Protein AF-A0A3P5ZV15-F1 (afdb_monomer_lite)

pLDDT: mean 73.11, std 15.19, range [36.81, 90.44]

Organism: Brassica campestris (NCBI:txid3711)

Secondary structure (DSSP, 8-state):
---HHHHHHHHHHHHHHHHHHHHH---GGGGGS-HHHHHHHHHHHHS----------HHHHHHHHHHHHHTHHHHHT-TTS---SSTTGGGG--TTTTTT--HHHHHHHHHHHHHHH----TTS--GGG--

Foldseek 3Di:
DCDPVNLVVLLVLLVLQLVCCLPPVDCPSVVPDDLLSLLVSLVVNLPPPPPQPQDDDVVLVVSVVCLLVPQLVVLVPDPQRPDDPDSCCLCVDHSVSQPSDDPSNSSSSSSNVCSNRPRHRPPPDDPVVPD

Sequence (131 aa):
MKRAADAGYERALYTYAMTRKLYWEDEEYFASFTREAVGIIGWLVRMDDVLWVPVVNEGFLTKKFMFMSTDQPLFYNCPCAPMLDFDWDLWQMELSKTEDMCNRCFWIKEVGLFLRDFRCATSFPPFDSWQ

Structure (mmCIF, N/CA/C/O backbone):
data_AF-A0A3P5ZV15-F1
#
_entry.id   AF-A0A3P5ZV15-F1
#
loop_
_atom_site.group_PDB
_atom_site.id
_atom_site.type_symbol
_atom_site.label_atom_id
_atom_site.label_alt_id
_atom_site.label_comp_id
_atom_site.label_asym_id
_atom_site.label_entity_id
_atom_site.label_seq_id
_atom_site.pdbx_PDB_ins_code
_atom_site.Cartn_x
_atom_site.Cartn_y
_atom_site.Cartn_z
_atom_site.occupancy
_atom_site.B_iso_or_equiv
_atom_site.auth_seq_id
_atom_site.auth_comp_id
_atom_site.auth_asym_id
_atom_site.auth_atom_id
_atom_site.pdbx_PDB_model_num
ATOM 1 N N . MET A 1 1 ? 4.425 -18.525 -20.934 1.00 36.81 1 MET A N 1
ATOM 2 C CA . MET A 1 1 ? 5.512 -17.561 -20.663 1.00 36.81 1 MET A CA 1
ATOM 3 C C . MET A 1 1 ? 4.913 -16.157 -20.661 1.00 36.81 1 MET A C 1
ATOM 5 O O . MET A 1 1 ? 4.773 -15.587 -21.735 1.00 36.81 1 MET A O 1
ATOM 9 N N . LYS A 1 2 ? 4.500 -15.626 -19.499 1.00 41.75 2 LYS A N 1
ATOM 10 C CA . LYS A 1 2 ? 4.314 -14.169 -19.348 1.00 41.75 2 LYS A CA 1
ATOM 11 C C . LYS A 1 2 ? 5.704 -13.547 -19.514 1.00 41.75 2 LYS A C 1
ATOM 13 O O . LYS A 1 2 ? 6.653 -14.041 -18.903 1.00 41.75 2 LYS A O 1
ATOM 18 N N . ARG A 1 3 ? 5.876 -12.605 -20.441 1.00 48.34 3 ARG A N 1
ATOM 19 C CA . ARG A 1 3 ? 7.202 -12.090 -20.821 1.00 48.34 3 ARG A CA 1
ATOM 20 C C . ARG A 1 3 ? 7.792 -11.286 -19.662 1.00 48.34 3 ARG A C 1
ATOM 22 O O . ARG A 1 3 ? 7.066 -10.644 -18.915 1.00 48.34 3 ARG A O 1
ATOM 29 N N . ALA A 1 4 ? 9.120 -11.235 -19.563 1.00 52.66 4 ALA A N 1
ATOM 30 C CA . ALA A 1 4 ? 9.809 -10.324 -18.641 1.00 52.66 4 ALA A CA 1
ATOM 31 C C . ALA A 1 4 ? 9.397 -8.846 -18.849 1.00 52.66 4 ALA A C 1
ATOM 33 O O . ALA A 1 4 ? 9.391 -8.071 -17.897 1.00 52.66 4 ALA A O 1
ATOM 34 N N . ALA A 1 5 ? 8.989 -8.482 -20.073 1.00 53.28 5 ALA A N 1
ATOM 35 C CA . ALA A 1 5 ? 8.396 -7.185 -20.398 1.00 53.28 5 ALA A CA 1
ATOM 36 C C . ALA A 1 5 ? 7.052 -6.939 -19.682 1.00 53.28 5 ALA A C 1
ATOM 38 O O . ALA A 1 5 ? 6.821 -5.834 -19.200 1.00 53.28 5 ALA A O 1
ATOM 39 N N . ASP A 1 6 ? 6.213 -7.971 -19.538 1.00 66.19 6 ASP A N 1
ATOM 40 C CA . ASP A 1 6 ? 4.921 -7.878 -18.846 1.00 66.19 6 ASP A CA 1
ATOM 41 C C . ASP A 1 6 ? 5.142 -7.666 -17.341 1.00 66.19 6 ASP A C 1
ATOM 43 O O . ASP A 1 6 ? 4.490 -6.829 -16.728 1.00 66.19 6 ASP A O 1
ATOM 47 N N . ALA A 1 7 ? 6.140 -8.342 -16.760 1.00 67.56 7 ALA A N 1
ATOM 48 C CA . ALA A 1 7 ? 6.503 -8.176 -15.352 1.00 67.56 7 ALA A CA 1
ATOM 49 C C . ALA A 1 7 ? 7.134 -6.804 -15.047 1.00 67.56 7 ALA A C 1
ATOM 51 O O . ALA A 1 7 ? 7.008 -6.297 -13.935 1.00 67.56 7 ALA A O 1
ATOM 52 N N . GLY A 1 8 ? 7.857 -6.205 -15.999 1.00 71.19 8 GLY A N 1
ATOM 53 C CA . GLY A 1 8 ? 8.354 -4.830 -15.871 1.00 71.19 8 GLY A CA 1
ATOM 54 C C . GLY A 1 8 ? 7.219 -3.805 -15.938 1.00 71.19 8 GLY A C 1
ATOM 55 O O . GLY A 1 8 ? 7.160 -2.894 -15.115 1.00 71.19 8 GLY A O 1
ATOM 56 N N . TYR A 1 9 ? 6.284 -4.002 -16.870 1.00 77.00 9 TYR A N 1
ATOM 57 C CA . TYR A 1 9 ? 5.098 -3.162 -17.021 1.00 77.00 9 TYR A CA 1
ATOM 58 C C . TYR A 1 9 ? 4.166 -3.232 -15.801 1.00 77.00 9 TYR A C 1
ATOM 60 O O . TYR A 1 9 ? 3.811 -2.191 -15.257 1.00 77.00 9 TYR A O 1
ATOM 68 N N . GLU A 1 10 ? 3.832 -4.434 -15.315 1.00 76.88 10 GLU A N 1
ATOM 69 C CA . GLU A 1 10 ? 2.986 -4.634 -14.125 1.00 76.88 10 GLU A CA 1
ATOM 70 C C . GLU A 1 10 ? 3.595 -3.954 -12.880 1.00 76.88 10 GLU A C 1
ATOM 72 O O . GLU A 1 10 ? 2.880 -3.298 -12.121 1.00 76.88 10 GLU A O 1
ATOM 77 N N . ARG A 1 11 ? 4.925 -4.021 -12.704 1.00 77.56 11 ARG A N 1
ATOM 78 C CA . ARG A 1 11 ? 5.640 -3.333 -11.611 1.00 77.56 11 ARG A CA 1
ATOM 79 C C . ARG A 1 11 ? 5.599 -1.809 -11.736 1.00 77.56 11 ARG A C 1
ATOM 81 O O . ARG A 1 11 ? 5.363 -1.121 -10.739 1.00 77.56 11 ARG A O 1
ATOM 88 N N . ALA A 1 12 ? 5.823 -1.275 -12.937 1.00 77.75 12 ALA A N 1
ATOM 89 C CA . ALA A 1 12 ? 5.758 0.164 -13.184 1.00 77.75 12 ALA A CA 1
ATOM 90 C C . ALA A 1 12 ? 4.337 0.704 -12.963 1.00 77.75 12 ALA A C 1
ATOM 92 O O . ALA A 1 12 ? 4.163 1.715 -12.283 1.00 77.75 12 ALA A O 1
ATOM 93 N N . LEU A 1 13 ? 3.324 -0.011 -13.461 1.00 81.25 13 LEU A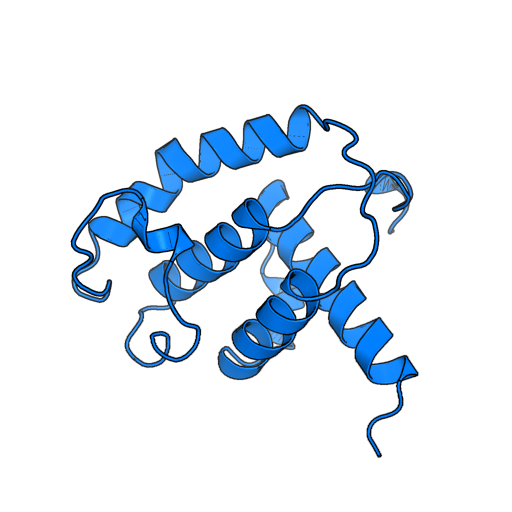 N 1
ATOM 94 C CA . LEU A 1 13 ? 1.917 0.348 -13.301 1.00 81.25 13 LEU A CA 1
ATOM 95 C C . LEU A 1 13 ? 1.479 0.293 -11.831 1.00 81.25 13 LEU A C 1
ATOM 97 O O . LEU A 1 13 ? 0.837 1.227 -11.360 1.00 81.25 13 LEU A O 1
ATOM 101 N N . TYR A 1 14 ? 1.879 -0.741 -11.083 1.00 84.69 14 TYR A N 1
ATOM 102 C CA . TYR A 1 14 ? 1.630 -0.824 -9.640 1.00 84.69 14 TYR A CA 1
ATOM 103 C C . TYR A 1 14 ? 2.285 0.335 -8.876 1.00 84.69 14 TYR A C 1
ATOM 105 O O . TYR A 1 14 ? 1.649 0.963 -8.033 1.00 84.69 14 TYR A O 1
ATOM 113 N N . THR A 1 15 ? 3.549 0.646 -9.181 1.00 82.19 15 THR A N 1
ATOM 114 C CA . THR A 1 15 ? 4.282 1.742 -8.523 1.00 82.19 15 THR A CA 1
ATOM 115 C C . THR A 1 15 ? 3.619 3.089 -8.803 1.00 82.19 15 THR A C 1
ATOM 117 O O . THR A 1 15 ? 3.454 3.910 -7.895 1.00 82.19 15 THR A O 1
ATOM 120 N N . TYR A 1 16 ? 3.185 3.299 -10.047 1.00 82.62 16 TYR A N 1
ATOM 121 C CA . TYR A 1 16 ? 2.418 4.474 -10.435 1.00 82.62 16 TYR A CA 1
ATOM 122 C C . TYR A 1 16 ? 1.085 4.549 -9.684 1.00 82.62 16 TYR A C 1
ATOM 124 O O . TYR A 1 16 ? 0.803 5.572 -9.066 1.00 82.62 16 TYR A O 1
ATOM 132 N N . ALA A 1 17 ? 0.314 3.458 -9.640 1.00 85.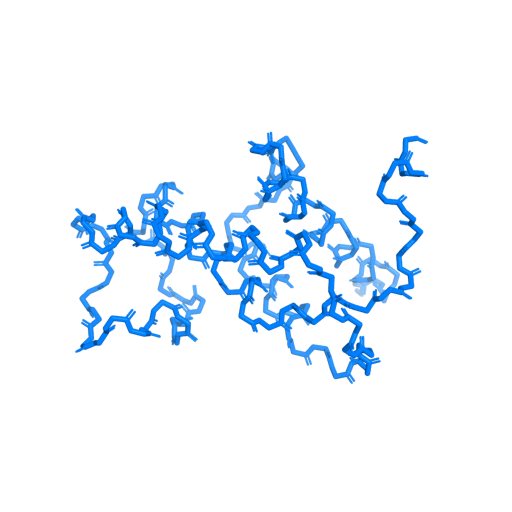94 17 ALA A N 1
ATOM 133 C CA . ALA A 1 17 ? -0.955 3.390 -8.916 1.00 85.94 17 ALA A CA 1
ATOM 134 C C . ALA A 1 17 ? -0.786 3.688 -7.413 1.00 85.94 17 ALA A C 1
ATOM 136 O O . ALA A 1 17 ? -1.515 4.512 -6.862 1.00 85.94 17 ALA A O 1
ATOM 137 N N . MET A 1 18 ? 0.226 3.103 -6.760 1.00 87.19 18 MET A N 1
ATOM 138 C CA . MET A 1 18 ? 0.543 3.371 -5.348 1.00 87.19 18 MET A CA 1
ATOM 139 C C . MET A 1 18 ? 0.894 4.839 -5.107 1.00 87.19 18 MET A C 1
ATOM 141 O O . MET A 1 18 ? 0.438 5.446 -4.138 1.00 87.19 18 MET A O 1
ATOM 145 N N . THR A 1 19 ? 1.666 5.436 -6.014 1.00 81.06 19 THR A N 1
ATOM 146 C CA . THR A 1 19 ? 2.007 6.859 -5.933 1.00 81.06 19 THR A CA 1
ATOM 147 C C . THR A 1 19 ? 0.764 7.729 -6.118 1.00 81.06 19 THR A C 1
ATOM 149 O O . THR A 1 19 ? 0.528 8.650 -5.336 1.00 81.06 19 THR A O 1
ATOM 152 N N . ARG A 1 20 ? -0.073 7.420 -7.114 1.00 84.12 20 ARG A N 1
ATOM 153 C CA . ARG A 1 20 ? -1.333 8.126 -7.365 1.00 84.12 20 ARG A CA 1
ATOM 154 C C . ARG A 1 20 ? -2.239 8.100 -6.136 1.00 84.12 20 ARG A C 1
ATOM 156 O O . ARG A 1 20 ? -2.720 9.155 -5.717 1.00 84.12 20 ARG A O 1
ATOM 163 N N . LYS A 1 21 ? -2.356 6.939 -5.491 1.00 84.25 21 LYS A N 1
ATOM 164 C CA . LYS A 1 21 ? -3.114 6.773 -4.251 1.00 84.25 21 LYS A CA 1
ATOM 165 C C . LYS A 1 21 ? -2.560 7.614 -3.104 1.00 84.25 21 LYS A C 1
ATOM 167 O O . LYS A 1 21 ? -3.314 8.344 -2.476 1.00 84.25 21 LYS A O 1
ATOM 172 N N . LEU A 1 22 ? -1.246 7.591 -2.876 1.00 82.25 22 LEU A N 1
ATOM 173 C CA . LEU A 1 22 ? -0.604 8.316 -1.770 1.00 82.25 22 LEU A CA 1
ATOM 174 C C . LEU A 1 22 ? -0.722 9.851 -1.884 1.00 82.25 22 LEU A C 1
ATOM 176 O O . LEU A 1 22 ? -0.834 10.572 -0.884 1.00 82.25 22 LEU A O 1
ATOM 180 N N . TYR A 1 23 ? -0.635 10.380 -3.105 1.00 80.00 23 TYR A N 1
ATOM 181 C CA . TYR A 1 23 ? -0.590 11.826 -3.327 1.00 80.00 23 TYR A CA 1
ATOM 182 C C . TYR A 1 23 ? -1.956 12.438 -3.638 1.00 80.00 23 TYR A C 1
ATOM 184 O O . TYR A 1 23 ? -2.198 13.563 -3.196 1.00 80.00 23 TYR A O 1
ATOM 192 N N . TRP A 1 24 ? -2.836 11.701 -4.321 1.00 81.88 24 TRP A N 1
ATOM 193 C CA . TRP A 1 24 ? -4.114 12.207 -4.833 1.00 81.88 24 TRP A CA 1
ATOM 194 C C . TRP A 1 24 ? -5.339 11.390 -4.405 1.00 81.88 24 TRP A C 1
ATOM 196 O O . TRP A 1 24 ? -6.429 11.670 -4.894 1.00 81.88 24 TRP A O 1
ATOM 206 N N . GLU A 1 25 ? -5.190 10.396 -3.521 1.00 79.94 25 GLU A N 1
ATOM 207 C CA . GLU A 1 25 ? -6.267 9.465 -3.133 1.00 79.94 25 GLU A CA 1
ATOM 208 C C . GLU A 1 25 ? -6.908 8.719 -4.316 1.00 79.94 25 GLU A C 1
ATOM 210 O O . GLU A 1 25 ? -7.984 8.135 -4.195 1.00 79.94 25 GLU A O 1
ATOM 215 N N . ASP A 1 26 ? -6.212 8.695 -5.452 1.00 79.06 26 ASP A N 1
ATOM 216 C CA . ASP A 1 26 ? -6.684 8.137 -6.709 1.00 79.06 26 ASP A CA 1
ATOM 217 C C . ASP A 1 26 ? -6.589 6.603 -6.699 1.00 79.06 26 ASP A C 1
ATOM 219 O O . ASP A 1 26 ? -5.516 6.023 -6.518 1.00 79.06 26 ASP A O 1
ATOM 223 N N . GLU A 1 27 ? -7.739 5.955 -6.883 1.00 77.88 27 GLU A N 1
ATOM 224 C CA . GLU A 1 27 ? -7.901 4.499 -6.920 1.00 77.88 27 GLU A CA 1
ATOM 225 C C . GLU A 1 27 ? -8.153 3.960 -8.340 1.00 77.88 27 GLU A C 1
ATOM 227 O O . GLU A 1 27 ? -8.236 2.745 -8.518 1.00 77.88 27 GLU A O 1
ATOM 232 N N . GLU A 1 28 ? -8.258 4.818 -9.363 1.00 80.06 28 GLU A N 1
ATOM 233 C CA . GLU A 1 28 ? -8.664 4.422 -10.723 1.00 80.06 28 GLU A CA 1
ATOM 234 C C . GLU A 1 28 ? -7.726 3.361 -11.307 1.00 80.06 28 GLU A C 1
ATOM 236 O O . GLU A 1 28 ? -8.160 2.337 -11.838 1.00 80.06 28 GLU A O 1
ATOM 241 N N . TYR A 1 29 ? -6.422 3.550 -11.115 1.00 76.19 29 TYR A N 1
ATOM 242 C CA . TYR A 1 29 ? -5.402 2.625 -11.604 1.00 76.19 29 TYR A CA 1
ATOM 243 C C . TYR A 1 29 ? -5.468 1.257 -10.917 1.00 76.19 29 TYR A C 1
ATOM 245 O O . TYR A 1 29 ? -5.102 0.245 -11.522 1.00 76.19 29 TYR A O 1
ATOM 253 N N . PHE A 1 30 ? -6.003 1.194 -9.694 1.00 78.12 30 PHE A N 1
ATOM 254 C CA . PHE A 1 30 ? -6.206 -0.059 -8.975 1.00 78.12 30 PHE A CA 1
ATOM 255 C C . PHE A 1 30 ? -7.430 -0.848 -9.433 1.00 78.12 30 PHE A C 1
ATOM 257 O O . PHE A 1 30 ? -7.461 -2.056 -9.214 1.00 78.12 30 PHE A O 1
ATOM 264 N N . ALA A 1 31 ? -8.384 -0.229 -10.137 1.00 78.56 31 ALA A N 1
ATOM 265 C CA . ALA A 1 31 ? -9.541 -0.938 -10.693 1.00 78.56 31 ALA A CA 1
ATOM 266 C C . ALA A 1 31 ? -9.139 -2.049 -11.683 1.00 78.56 31 ALA A C 1
ATOM 268 O O . ALA A 1 31 ? -9.894 -2.993 -11.910 1.00 78.56 31 ALA A O 1
ATOM 269 N N . SER A 1 32 ? -7.933 -1.949 -12.252 1.00 75.69 32 SER A N 1
ATOM 270 C CA . SER A 1 32 ? -7.354 -2.954 -13.146 1.00 75.69 32 SER A CA 1
ATOM 271 C C . SER A 1 32 ? -6.708 -4.149 -12.426 1.00 75.69 32 SER A C 1
ATOM 273 O O . SER A 1 32 ? -6.363 -5.136 -13.079 1.00 75.69 32 SER A O 1
ATOM 275 N N . PHE A 1 33 ? -6.573 -4.104 -11.095 1.00 81.12 33 PHE A N 1
ATOM 276 C CA . PHE A 1 33 ? -5.936 -5.148 -10.296 1.00 81.12 33 PHE A CA 1
ATOM 277 C C . PHE A 1 33 ? -6.933 -5.838 -9.362 1.00 81.12 33 PHE A C 1
ATOM 279 O O . PHE A 1 33 ? -7.757 -5.207 -8.702 1.00 81.12 33 PHE A O 1
ATOM 286 N N . THR A 1 34 ? -6.816 -7.160 -9.236 1.00 86.12 34 THR A N 1
ATOM 287 C CA . THR A 1 34 ? -7.453 -7.877 -8.126 1.00 86.12 34 THR A CA 1
ATOM 288 C C . THR A 1 34 ? -6.662 -7.640 -6.838 1.00 86.12 34 THR A C 1
ATOM 290 O O . THR A 1 34 ? -5.460 -7.379 -6.882 1.00 86.12 34 THR A O 1
ATOM 293 N N . ARG A 1 35 ? -7.302 -7.783 -5.670 1.00 85.12 35 ARG A N 1
ATOM 294 C CA . ARG A 1 35 ? -6.603 -7.693 -4.372 1.00 85.12 35 ARG A CA 1
ATOM 295 C C . ARG A 1 35 ? -5.417 -8.658 -4.276 1.00 85.12 35 ARG A C 1
ATOM 297 O O . ARG A 1 35 ? -4.351 -8.285 -3.800 1.00 85.12 35 ARG A O 1
ATOM 304 N N . GLU A 1 36 ? -5.602 -9.876 -4.775 1.00 83.69 36 GLU A N 1
ATOM 305 C CA . GLU A 1 36 ? -4.550 -10.889 -4.855 1.00 83.69 36 GLU A CA 1
ATOM 306 C C . GLU A 1 36 ? -3.382 -10.414 -5.734 1.00 83.69 36 GLU A C 1
ATOM 308 O O . GLU A 1 36 ? -2.223 -10.498 -5.327 1.00 83.69 36 GLU A O 1
ATOM 313 N N . ALA A 1 37 ? -3.676 -9.832 -6.904 1.00 84.12 37 ALA A N 1
ATOM 314 C CA . ALA A 1 37 ? -2.654 -9.291 -7.795 1.00 84.12 37 ALA A CA 1
ATOM 315 C C . ALA A 1 37 ? -1.881 -8.128 -7.155 1.00 84.12 37 ALA A C 1
ATOM 317 O O . ALA A 1 37 ? -0.661 -8.080 -7.286 1.00 84.12 37 ALA A O 1
ATOM 318 N N . VAL A 1 38 ? -2.556 -7.227 -6.430 1.00 85.25 38 VAL A N 1
ATOM 319 C CA . VAL A 1 38 ? -1.910 -6.133 -5.679 1.00 85.25 38 VAL A CA 1
ATOM 320 C C . VAL A 1 38 ? -0.928 -6.696 -4.652 1.00 85.25 38 VAL A C 1
ATOM 322 O O . VAL A 1 38 ? 0.222 -6.264 -4.627 1.00 85.25 38 VAL A O 1
ATOM 325 N N . GLY A 1 39 ? -1.336 -7.701 -3.871 1.00 82.81 39 GLY A N 1
ATOM 326 C CA . GLY A 1 39 ? -0.456 -8.337 -2.889 1.00 82.81 39 GL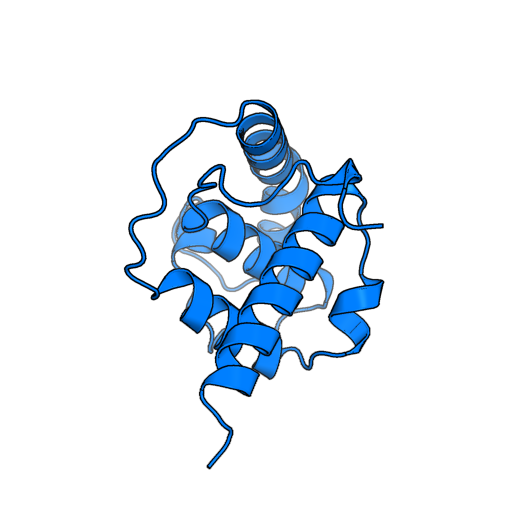Y A CA 1
ATOM 327 C C . GLY A 1 39 ? 0.773 -8.992 -3.534 1.00 82.81 39 GLY A C 1
ATOM 328 O O . GLY A 1 39 ? 1.903 -8.767 -3.093 1.00 82.81 39 GLY A O 1
ATOM 329 N N . ILE A 1 40 ? 0.573 -9.756 -4.615 1.00 84.19 40 ILE A N 1
ATOM 330 C CA . ILE A 1 40 ? 1.656 -10.445 -5.339 1.00 84.19 40 ILE A CA 1
ATOM 331 C C . ILE A 1 40 ? 2.622 -9.440 -5.977 1.00 84.19 40 ILE A C 1
ATOM 333 O O . ILE A 1 40 ? 3.831 -9.518 -5.752 1.00 84.19 40 ILE A O 1
ATOM 337 N N . ILE A 1 41 ? 2.112 -8.485 -6.759 1.00 83.62 41 ILE A N 1
ATOM 338 C CA . ILE A 1 41 ? 2.943 -7.498 -7.464 1.00 83.62 41 ILE A CA 1
ATOM 339 C C . ILE A 1 41 ? 3.637 -6.586 -6.457 1.00 83.62 41 ILE A C 1
ATOM 341 O O . ILE A 1 41 ? 4.832 -6.328 -6.591 1.00 83.62 41 ILE A O 1
ATOM 345 N N . GLY A 1 42 ? 2.928 -6.158 -5.413 1.00 82.00 42 GLY A N 1
ATOM 346 C CA . GLY A 1 42 ? 3.499 -5.365 -4.336 1.00 82.00 42 GLY A CA 1
ATOM 347 C C . GLY A 1 42 ? 4.662 -6.072 -3.657 1.00 82.00 42 GLY A C 1
ATOM 348 O O . GLY A 1 42 ? 5.697 -5.457 -3.426 1.00 82.00 42 GLY A O 1
ATOM 349 N N . TRP A 1 43 ? 4.550 -7.372 -3.387 1.00 80.44 43 TRP A N 1
ATOM 350 C CA . TRP A 1 43 ? 5.670 -8.144 -2.848 1.00 80.44 43 TRP A CA 1
ATOM 351 C C . TRP A 1 43 ? 6.847 -8.237 -3.815 1.00 80.44 43 TRP A C 1
ATOM 353 O O . TRP A 1 43 ? 7.980 -8.021 -3.394 1.00 80.44 43 TRP A O 1
ATOM 363 N N . LEU A 1 44 ? 6.590 -8.466 -5.106 1.00 79.56 44 LEU A N 1
ATOM 364 C CA . LEU A 1 44 ? 7.639 -8.495 -6.128 1.00 79.56 44 LEU A CA 1
ATOM 365 C C . LEU A 1 44 ? 8.387 -7.160 -6.238 1.00 79.56 44 LEU A C 1
ATOM 367 O O . LEU A 1 44 ? 9.607 -7.168 -6.340 1.00 79.56 44 LEU A O 1
ATOM 371 N N . VAL A 1 45 ? 7.681 -6.024 -6.187 1.00 77.06 45 VAL A N 1
ATOM 372 C CA . VAL A 1 45 ? 8.296 -4.681 -6.197 1.00 77.06 45 VAL A CA 1
ATOM 373 C C . VAL A 1 45 ? 9.196 -4.474 -4.978 1.00 77.06 45 VAL A C 1
ATOM 375 O O . VAL A 1 45 ? 10.251 -3.860 -5.093 1.00 77.06 45 VAL A O 1
ATOM 378 N N . ARG A 1 46 ? 8.795 -4.991 -3.812 1.00 76.94 46 ARG A N 1
ATOM 379 C CA . ARG A 1 46 ? 9.524 -4.820 -2.545 1.00 76.94 46 ARG A CA 1
ATOM 380 C C . ARG A 1 46 ? 10.715 -5.770 -2.381 1.00 76.94 46 ARG A C 1
ATOM 382 O O . ARG A 1 46 ? 11.653 -5.429 -1.672 1.00 76.94 46 ARG A O 1
ATOM 389 N N . MET A 1 47 ? 10.677 -6.938 -3.025 1.00 70.38 47 MET A N 1
ATOM 390 C CA . MET A 1 47 ? 11.768 -7.926 -3.054 1.00 70.38 47 MET A CA 1
ATOM 391 C C . MET A 1 47 ? 12.824 -7.640 -4.131 1.00 70.38 47 MET A C 1
ATOM 393 O O . MET A 1 47 ? 13.813 -8.363 -4.222 1.00 70.38 47 MET A O 1
ATOM 397 N N . ASP A 1 48 ? 12.599 -6.645 -4.988 1.00 67.94 48 ASP A N 1
ATOM 398 C CA . ASP A 1 48 ? 13.519 -6.309 -6.067 1.00 67.94 48 ASP A CA 1
ATOM 399 C C . ASP A 1 48 ? 14.749 -5.583 -5.495 1.00 67.94 48 ASP A C 1
ATOM 401 O O . ASP A 1 48 ? 14.672 -4.413 -5.118 1.00 67.94 48 ASP A O 1
ATOM 405 N N . ASP A 1 49 ? 15.894 -6.273 -5.457 1.00 53.69 49 ASP A N 1
ATOM 406 C CA . ASP A 1 49 ? 17.203 -5.783 -4.980 1.00 53.69 49 ASP A CA 1
ATOM 407 C C . ASP A 1 49 ? 17.815 -4.677 -5.865 1.00 53.69 49 ASP A C 1
ATOM 409 O O . ASP A 1 49 ? 19.008 -4.363 -5.768 1.00 53.69 49 ASP A O 1
ATOM 413 N N . VAL A 1 50 ? 17.031 -4.070 -6.763 1.00 56.31 50 VAL A N 1
ATOM 414 C CA . VAL A 1 50 ? 17.479 -2.903 -7.522 1.00 56.31 50 VAL A CA 1
ATOM 415 C C . VAL A 1 50 ? 17.951 -1.864 -6.506 1.00 56.31 50 VAL A C 1
ATOM 417 O O . VAL A 1 50 ? 17.225 -1.492 -5.589 1.00 56.31 50 VAL A O 1
ATOM 420 N N . LEU A 1 51 ? 19.212 -1.443 -6.641 1.00 43.88 51 LEU A N 1
ATOM 421 C CA . LEU A 1 51 ? 19.863 -0.431 -5.811 1.00 43.88 51 LEU A CA 1
ATOM 422 C C . LEU A 1 51 ? 19.152 0.912 -6.004 1.00 43.88 51 LEU A C 1
ATOM 424 O O . LEU A 1 51 ? 19.605 1.793 -6.735 1.00 43.88 51 LEU A O 1
ATOM 428 N N . TRP A 1 52 ? 18.002 1.062 -5.358 1.00 52.28 52 TRP A N 1
ATOM 429 C CA . TRP A 1 52 ? 17.267 2.304 -5.308 1.00 52.28 52 TRP A CA 1
ATOM 430 C C . TRP A 1 52 ? 18.072 3.256 -4.421 1.00 52.28 52 TRP A C 1
ATOM 432 O O . TRP A 1 52 ? 18.080 3.142 -3.193 1.00 52.28 52 TRP A O 1
ATOM 442 N N . VAL A 1 53 ? 18.837 4.143 -5.062 1.00 46.88 53 VAL A N 1
ATOM 443 C CA . VAL A 1 53 ? 19.669 5.147 -4.390 1.00 46.88 53 VAL A CA 1
ATOM 444 C C . VAL A 1 53 ? 18.783 5.924 -3.410 1.00 46.88 53 VAL A C 1
ATOM 446 O O . VAL A 1 53 ? 17.761 6.459 -3.840 1.00 46.88 53 VAL A O 1
ATOM 449 N N . PRO A 1 54 ? 19.129 5.994 -2.112 1.00 48.84 54 PRO A N 1
ATOM 450 C CA . PRO A 1 54 ? 18.323 6.685 -1.119 1.00 48.84 54 PRO A CA 1
ATOM 451 C C . PRO A 1 54 ? 18.472 8.189 -1.329 1.00 48.84 54 PRO A C 1
ATOM 453 O O . PRO A 1 54 ? 19.298 8.847 -0.700 1.00 48.84 54 PRO A O 1
ATOM 456 N N . VAL A 1 55 ? 17.685 8.740 -2.245 1.00 52.44 55 VAL A N 1
ATOM 457 C CA . VAL A 1 55 ? 17.510 10.181 -2.339 1.00 52.44 55 VAL A CA 1
ATOM 458 C C . VAL A 1 55 ? 16.326 10.519 -1.456 1.00 52.44 55 VAL A C 1
ATOM 460 O O . VAL A 1 55 ? 15.192 10.109 -1.699 1.00 52.44 55 VAL A O 1
ATOM 463 N N . VAL A 1 56 ? 16.617 11.204 -0.355 1.00 55.72 56 VAL A N 1
ATOM 464 C CA . VAL A 1 56 ? 15.605 11.610 0.612 1.00 55.72 56 VAL A CA 1
ATOM 465 C C . VAL A 1 56 ? 14.689 12.629 -0.061 1.00 55.72 56 VAL A C 1
ATOM 467 O O . VAL A 1 56 ? 15.049 13.789 -0.231 1.00 55.72 56 VAL A O 1
ATOM 470 N N . ASN A 1 57 ? 13.504 12.182 -0.471 1.00 70.19 57 ASN A N 1
ATOM 471 C CA . ASN A 1 57 ? 12.436 13.053 -0.935 1.00 70.19 57 ASN A CA 1
ATOM 472 C C . ASN A 1 57 ? 11.613 13.492 0.285 1.00 70.19 57 ASN A C 1
ATOM 474 O O . ASN A 1 57 ? 10.870 12.690 0.856 1.00 70.19 57 ASN A O 1
ATOM 478 N N . GLU A 1 58 ? 11.752 14.754 0.695 1.00 75.00 58 GLU A N 1
ATOM 479 C CA . GLU A 1 58 ? 11.014 15.312 1.838 1.00 75.00 58 GLU A CA 1
ATOM 480 C C . GLU A 1 58 ? 9.498 15.151 1.680 1.00 75.00 58 GLU A C 1
ATOM 482 O O . GLU A 1 58 ? 8.825 14.772 2.634 1.00 75.00 58 GLU A O 1
ATOM 487 N N . GLY A 1 59 ? 8.960 15.319 0.467 1.00 77.56 59 GLY A N 1
ATOM 488 C CA . GLY A 1 59 ? 7.535 15.127 0.194 1.00 77.56 59 GLY A CA 1
ATOM 489 C C . GLY A 1 59 ? 7.068 13.688 0.429 1.00 77.56 59 GLY A C 1
ATOM 490 O O . GLY A 1 59 ? 5.965 13.470 0.930 1.00 77.56 59 GLY A O 1
ATOM 491 N N . PHE A 1 60 ? 7.911 12.698 0.123 1.00 77.81 60 PHE A N 1
ATOM 492 C CA . PHE A 1 60 ? 7.628 11.295 0.441 1.00 77.81 60 PHE A CA 1
ATOM 493 C C . PHE A 1 60 ? 7.650 11.047 1.953 1.00 77.81 60 PHE A C 1
ATOM 495 O O . PHE A 1 60 ? 6.746 10.402 2.483 1.00 77.81 60 PHE A O 1
ATOM 502 N N . LEU A 1 61 ? 8.637 11.603 2.668 1.00 78.94 61 LEU A N 1
ATOM 503 C CA . LEU A 1 61 ? 8.694 11.506 4.129 1.00 78.94 61 LEU A CA 1
ATOM 504 C C . LEU A 1 61 ? 7.469 12.148 4.785 1.00 78.94 61 LEU A C 1
ATOM 506 O O . LEU A 1 61 ? 6.857 11.528 5.651 1.00 78.94 61 LEU A O 1
ATOM 510 N N . THR A 1 62 ? 7.063 13.341 4.347 1.00 83.88 62 THR A N 1
ATOM 511 C CA . THR A 1 62 ? 5.853 14.010 4.841 1.00 83.88 62 THR A CA 1
ATOM 512 C C . THR A 1 62 ? 4.621 13.133 4.653 1.00 83.88 62 THR A C 1
ATOM 514 O O . THR A 1 62 ? 3.871 12.934 5.605 1.00 83.88 62 THR A O 1
ATOM 517 N N . LYS A 1 63 ? 4.432 12.550 3.463 1.00 84.44 63 LYS A N 1
ATOM 518 C CA . LYS A 1 63 ? 3.310 11.639 3.199 1.00 84.44 63 LYS A CA 1
ATOM 519 C C . LYS A 1 63 ? 3.365 10.378 4.056 1.00 84.44 63 LYS A C 1
ATOM 521 O O . LYS A 1 63 ? 2.337 9.962 4.581 1.00 84.44 63 LYS A O 1
ATOM 526 N N . LYS A 1 64 ? 4.557 9.819 4.274 1.00 84.25 64 LYS A N 1
ATOM 527 C CA . LYS A 1 64 ? 4.755 8.680 5.176 1.00 84.25 64 LYS A CA 1
ATOM 528 C C . LYS A 1 64 ? 4.370 9.019 6.619 1.00 84.25 64 LYS A C 1
ATOM 530 O O . LYS A 1 64 ? 3.673 8.235 7.255 1.00 84.25 64 LYS A O 1
ATOM 535 N N . PHE A 1 65 ? 4.782 10.179 7.132 1.00 85.25 65 PHE A N 1
ATOM 536 C CA . PHE A 1 65 ? 4.399 10.632 8.475 1.00 85.25 65 PHE A CA 1
ATOM 537 C C . PHE A 1 65 ? 2.902 10.904 8.597 1.00 85.25 65 PHE A C 1
ATOM 539 O O . PHE A 1 65 ? 2.300 10.495 9.588 1.00 85.25 65 PHE A O 1
ATOM 546 N N . MET A 1 66 ? 2.295 11.534 7.587 1.00 89.62 66 MET A N 1
ATOM 547 C CA . MET A 1 66 ? 0.845 11.718 7.527 1.00 89.62 66 MET A CA 1
ATOM 548 C C . MET A 1 66 ? 0.142 10.367 7.637 1.00 89.62 66 MET A C 1
ATOM 550 O O . MET A 1 66 ? -0.556 10.158 8.623 1.00 89.62 66 MET A O 1
ATOM 554 N N . PHE A 1 67 ? 0.458 9.416 6.754 1.00 89.00 67 PHE A N 1
ATOM 555 C CA . PHE A 1 67 ? -0.112 8.067 6.769 1.00 89.00 67 PHE A CA 1
ATOM 556 C C . PHE A 1 67 ? -0.017 7.379 8.143 1.00 89.00 67 PHE A C 1
ATOM 558 O O . PHE A 1 67 ? -1.004 6.835 8.639 1.00 89.00 67 PHE A O 1
ATOM 565 N N . MET A 1 68 ? 1.152 7.434 8.796 1.00 86.00 68 MET A N 1
ATOM 566 C CA . MET A 1 68 ? 1.343 6.845 10.132 1.00 86.00 68 MET A CA 1
ATOM 567 C C . MET A 1 68 ? 0.483 7.516 11.214 1.00 86.00 68 MET A C 1
ATOM 569 O O . MET A 1 68 ? 0.091 6.870 12.180 1.00 86.00 68 MET A O 1
ATOM 573 N N . SER A 1 69 ? 0.185 8.808 11.071 1.00 88.06 69 SER A N 1
ATOM 574 C CA . SER A 1 69 ? -0.606 9.561 12.054 1.00 88.06 69 SER A CA 1
ATOM 575 C C . SER A 1 69 ? -2.115 9.522 11.801 1.00 88.06 69 SER A C 1
ATOM 577 O O . SER A 1 69 ? -2.882 9.626 12.757 1.00 88.06 69 SER A O 1
ATOM 579 N N . THR A 1 70 ? -2.553 9.362 10.548 1.00 90.00 70 THR A N 1
ATOM 580 C CA . THR A 1 70 ? -3.970 9.452 10.155 1.00 90.00 70 THR A CA 1
ATOM 581 C C . THR A 1 70 ? -4.580 8.106 9.807 1.00 90.00 70 THR A C 1
ATOM 583 O O . THR A 1 70 ? -5.627 7.753 10.345 1.00 90.00 70 THR A O 1
ATOM 586 N N . ASP A 1 71 ? -3.930 7.338 8.938 1.00 88.75 71 ASP A N 1
ATOM 587 C CA . ASP A 1 71 ? -4.515 6.144 8.325 1.00 88.75 71 ASP A CA 1
ATOM 588 C C . ASP A 1 71 ? -4.183 4.883 9.111 1.00 88.75 71 ASP A C 1
ATOM 590 O O . ASP A 1 71 ? -5.052 4.044 9.354 1.00 88.75 71 ASP A O 1
ATOM 594 N N . GLN A 1 72 ? -2.944 4.770 9.589 1.00 86.75 72 GLN A N 1
ATOM 595 C CA . GLN A 1 72 ? -2.505 3.623 10.378 1.00 86.75 72 GLN A CA 1
ATOM 596 C C . GLN A 1 72 ? -3.384 3.377 11.629 1.00 86.75 72 GLN A C 1
ATOM 598 O O . GLN A 1 72 ? -3.772 2.228 11.848 1.00 86.75 72 GLN A O 1
ATOM 603 N N . PRO A 1 73 ? -3.812 4.388 12.414 1.00 88.44 73 PRO A N 1
ATOM 604 C CA . PRO A 1 73 ? -4.734 4.156 13.529 1.00 88.44 73 PRO A CA 1
ATOM 605 C C . PRO A 1 73 ? -6.103 3.604 13.094 1.00 88.44 73 PRO A C 1
ATOM 607 O O . PRO A 1 73 ? -6.730 2.839 13.826 1.00 88.44 73 PRO A O 1
ATOM 610 N N . LEU A 1 74 ? -6.588 3.953 11.896 1.00 89.38 74 LEU A N 1
ATOM 611 C CA . LEU A 1 74 ? -7.866 3.447 11.371 1.00 89.38 74 LEU A CA 1
ATOM 612 C C . LEU A 1 74 ? -7.817 1.953 11.046 1.00 89.38 74 LEU A C 1
ATOM 614 O O . LEU A 1 74 ? -8.867 1.297 11.039 1.00 89.38 74 LEU A O 1
ATOM 618 N N . PHE A 1 75 ? -6.620 1.434 10.768 1.00 88.06 75 PHE A N 1
ATOM 619 C CA . PHE A 1 75 ? -6.382 0.009 10.602 1.00 88.06 75 PHE A CA 1
ATOM 620 C C . PHE A 1 75 ? -6.569 -0.718 11.932 1.00 88.06 75 PHE A C 1
ATOM 622 O O . PHE A 1 75 ? -7.434 -1.583 12.020 1.00 88.06 75 PHE A O 1
ATOM 629 N N . TYR A 1 76 ? -5.852 -0.298 12.979 1.00 83.38 76 TYR A N 1
ATOM 630 C CA . TYR A 1 76 ? -5.921 -0.921 14.307 1.00 83.38 76 TYR A CA 1
ATOM 631 C C . TYR A 1 76 ? -7.296 -0.797 14.978 1.00 83.38 76 TYR A C 1
ATOM 633 O O . TYR A 1 76 ? -7.670 -1.636 15.790 1.00 83.38 76 TYR A O 1
ATOM 641 N N . ASN A 1 77 ? -8.091 0.202 14.589 1.00 87.38 77 ASN A N 1
ATOM 642 C CA . ASN A 1 77 ? -9.467 0.365 15.060 1.00 87.38 77 ASN A CA 1
ATOM 643 C C . ASN A 1 77 ? -10.504 -0.489 14.295 1.00 87.38 77 ASN A C 1
ATOM 645 O O . ASN A 1 77 ? -11.693 -0.423 14.616 1.00 87.38 77 ASN A O 1
ATOM 649 N N . CYS A 1 78 ? -10.123 -1.254 13.261 1.00 88.56 78 CYS A N 1
ATOM 650 C CA . CYS A 1 78 ? -11.060 -2.148 12.570 1.00 88.56 78 CYS A CA 1
ATOM 651 C C . CYS A 1 78 ? -11.137 -3.515 13.261 1.00 88.56 78 CYS A C 1
ATOM 653 O O . CYS A 1 78 ? -10.104 -4.156 13.417 1.00 88.56 78 CYS A O 1
ATOM 655 N N . PRO A 1 79 ? -12.341 -4.062 13.508 1.00 87.44 79 PRO A N 1
ATOM 656 C CA . PRO A 1 79 ? -12.497 -5.457 13.935 1.00 87.44 79 PRO A CA 1
ATOM 657 C C . PRO A 1 79 ? -11.959 -6.483 12.924 1.00 87.44 79 PRO A C 1
ATOM 659 O O . PRO A 1 79 ? -11.717 -7.630 13.270 1.00 87.44 79 PRO A O 1
ATOM 662 N N . CYS A 1 80 ? -11.823 -6.069 11.663 1.00 86.75 80 CYS A N 1
ATOM 663 C CA . CYS A 1 80 ? -11.288 -6.864 10.565 1.00 86.75 80 CYS A CA 1
ATOM 664 C C . CYS A 1 80 ? -9.757 -6.868 10.497 1.00 86.75 80 CYS A C 1
ATOM 666 O O . CYS A 1 80 ? -9.188 -7.573 9.667 1.00 86.75 80 CYS A O 1
ATOM 668 N N . ALA A 1 81 ? -9.090 -6.009 11.272 1.00 77.62 81 ALA A N 1
ATOM 669 C CA . ALA A 1 81 ? -7.644 -6.017 11.326 1.00 77.62 81 ALA A CA 1
ATOM 670 C C . ALA A 1 81 ? -7.198 -7.206 12.186 1.00 77.62 81 ALA A C 1
ATOM 672 O O . ALA A 1 81 ? -7.726 -7.385 13.287 1.00 77.62 81 ALA A O 1
ATOM 673 N N . PRO A 1 82 ? -6.237 -8.015 11.708 1.00 72.75 82 PRO A N 1
ATOM 674 C CA . PRO A 1 82 ? -5.599 -9.033 12.520 1.00 72.75 82 PRO A CA 1
ATOM 675 C C . PRO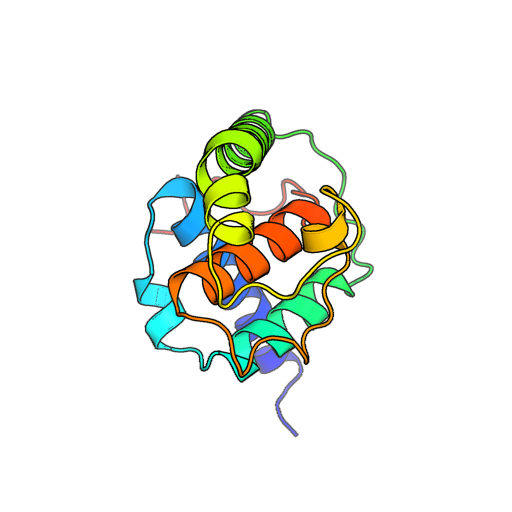 A 1 82 ? -5.161 -8.436 13.852 1.00 72.75 82 PRO A C 1
ATOM 677 O O . PRO A 1 82 ? -4.576 -7.350 13.877 1.00 72.75 82 PRO A O 1
ATOM 680 N N . MET A 1 83 ? -5.417 -9.157 14.943 1.00 69.44 83 MET A N 1
ATOM 681 C CA . MET A 1 83 ? -4.808 -8.825 16.222 1.00 69.44 83 MET A CA 1
ATOM 682 C C . MET A 1 83 ? -3.298 -8.962 16.047 1.00 69.44 83 MET A C 1
ATOM 684 O O . MET A 1 83 ? -2.784 -10.043 15.756 1.00 69.44 83 MET A O 1
ATOM 688 N N . LEU A 1 84 ? -2.626 -7.826 16.121 1.00 67.94 84 LEU A N 1
ATOM 689 C CA . LEU A 1 84 ? -1.186 -7.714 16.061 1.00 67.94 84 LEU A CA 1
ATOM 690 C C . LEU A 1 84 ? -0.676 -7.499 17.482 1.00 67.94 84 LEU A C 1
ATOM 692 O O . LEU A 1 84 ? -1.304 -6.773 18.252 1.00 67.94 84 LEU A O 1
ATOM 696 N N . ASP A 1 85 ? 0.432 -8.142 17.831 1.00 59.81 85 ASP A N 1
ATOM 697 C CA . ASP A 1 85 ? 0.970 -8.096 19.190 1.00 59.81 85 ASP A CA 1
ATOM 698 C C . ASP A 1 85 ? 1.676 -6.750 19.484 1.00 59.81 85 ASP A C 1
ATOM 700 O O . ASP A 1 85 ? 1.913 -6.431 20.650 1.00 59.81 85 ASP A O 1
ATOM 704 N N . PHE A 1 86 ? 1.976 -5.934 18.459 1.00 57.00 86 PHE A N 1
ATOM 705 C CA . PHE A 1 86 ? 2.651 -4.634 18.558 1.00 57.00 86 PHE A CA 1
ATOM 706 C C . PHE A 1 86 ? 2.162 -3.575 17.546 1.00 57.00 86 PHE A C 1
ATOM 708 O O . PHE A 1 86 ? 1.862 -3.855 16.388 1.00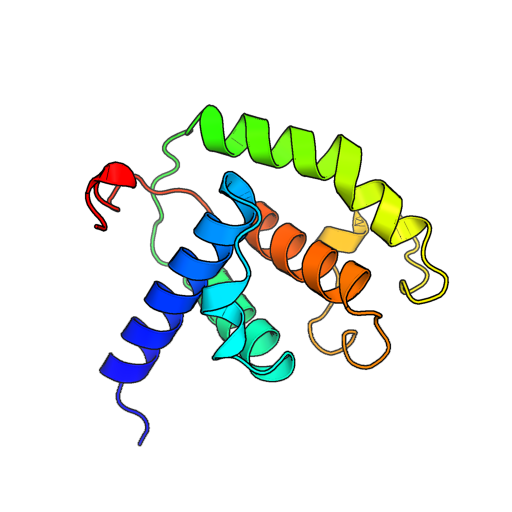 57.00 86 PHE A O 1
ATOM 715 N N . ASP A 1 87 ? 2.231 -2.293 17.933 1.00 53.25 87 ASP A N 1
ATOM 716 C CA . ASP A 1 87 ? 1.880 -1.133 17.083 1.00 53.25 87 ASP A CA 1
ATOM 717 C C . ASP A 1 87 ? 2.725 -1.005 15.790 1.00 53.25 87 ASP A C 1
ATOM 719 O O . ASP A 1 87 ? 2.367 -0.269 14.864 1.00 53.25 87 ASP A O 1
ATOM 723 N N . TRP A 1 88 ? 3.851 -1.722 15.698 1.00 54.34 88 TRP A N 1
ATOM 724 C CA . TRP A 1 88 ? 4.781 -1.720 14.557 1.00 54.34 88 TRP A CA 1
ATOM 725 C C . TRP A 1 88 ? 4.531 -2.881 13.576 1.00 54.34 88 TRP A C 1
ATOM 727 O O . TRP A 1 88 ? 5.262 -3.041 12.597 1.00 54.34 88 TRP A O 1
ATOM 737 N N . ASP A 1 89 ? 3.487 -3.675 13.796 1.00 65.56 89 ASP A N 1
ATOM 738 C CA . ASP A 1 89 ? 3.276 -4.939 13.090 1.00 65.56 89 ASP A CA 1
ATOM 739 C C . ASP A 1 89 ? 2.552 -4.810 11.743 1.00 65.56 89 ASP A C 1
ATOM 741 O O . ASP A 1 89 ? 2.559 -5.764 10.960 1.00 65.56 89 ASP A O 1
ATOM 745 N N . LEU A 1 90 ? 1.975 -3.644 11.402 1.00 69.69 90 LEU A N 1
ATOM 746 C CA . LEU A 1 90 ? 1.482 -3.405 10.032 1.00 69.69 90 LEU A CA 1
ATOM 747 C C . LEU A 1 90 ? 2.601 -3.674 9.015 1.00 69.69 90 LEU A C 1
ATOM 749 O O . LEU A 1 90 ? 2.394 -4.293 7.972 1.00 69.69 90 LEU A O 1
ATOM 753 N N . TRP A 1 91 ? 3.818 -3.271 9.379 1.00 72.94 91 TRP A N 1
ATOM 754 C CA . TRP A 1 91 ? 5.034 -3.471 8.606 1.00 72.94 91 TRP A CA 1
ATOM 755 C C . TRP A 1 91 ? 5.565 -4.905 8.661 1.00 72.94 91 TRP A C 1
ATOM 757 O O . TRP A 1 91 ? 6.625 -5.146 8.105 1.00 72.94 91 TRP A O 1
ATOM 767 N N . GLN A 1 92 ? 4.905 -5.846 9.332 1.00 69.06 92 GLN A N 1
ATOM 768 C CA . GLN A 1 92 ? 5.305 -7.259 9.404 1.00 69.06 92 GLN A CA 1
ATOM 769 C C . GLN A 1 92 ? 4.193 -8.196 8.918 1.00 69.06 92 GLN A C 1
ATOM 771 O O . GLN A 1 92 ? 4.325 -9.418 8.975 1.00 69.06 92 GLN A O 1
ATOM 776 N N . MET A 1 93 ? 3.087 -7.646 8.407 1.00 73.00 93 MET A N 1
ATOM 777 C CA . MET A 1 93 ? 1.984 -8.460 7.918 1.00 73.00 93 MET A CA 1
ATOM 778 C C . MET A 1 93 ? 2.327 -9.221 6.638 1.00 73.00 93 MET A C 1
ATOM 780 O O . MET A 1 93 ? 2.701 -8.638 5.618 1.00 73.00 93 MET A O 1
ATOM 784 N N . GLU A 1 94 ? 2.083 -10.530 6.669 1.00 68.25 94 GLU A N 1
ATOM 785 C CA . GLU A 1 94 ? 2.141 -11.400 5.496 1.00 68.25 94 GLU A CA 1
ATOM 786 C C . GLU A 1 94 ? 1.019 -11.094 4.498 1.00 68.25 94 GLU A C 1
ATOM 788 O O . GLU A 1 94 ? -0.097 -10.730 4.876 1.00 68.25 94 GLU A O 1
ATOM 793 N N . LEU A 1 95 ? 1.290 -11.298 3.207 1.00 65.19 95 LEU A N 1
ATOM 794 C CA . LEU A 1 95 ? 0.333 -11.102 2.107 1.00 65.19 95 LEU A CA 1
ATOM 795 C C . LEU A 1 95 ? -0.927 -11.965 2.235 1.00 65.19 95 LEU A C 1
ATOM 797 O O . LEU A 1 95 ? -2.021 -11.503 1.923 1.00 65.19 95 LEU A O 1
ATOM 801 N N . SER A 1 96 ? -0.768 -13.191 2.732 1.00 64.06 96 SER A N 1
ATOM 802 C CA . SER A 1 96 ? -1.841 -14.173 2.937 1.00 64.06 96 SER A CA 1
ATOM 803 C C . SER A 1 96 ? -2.935 -13.672 3.884 1.00 64.06 96 SER A C 1
ATOM 805 O O . SER A 1 96 ? -4.085 -14.079 3.775 1.00 64.06 96 SER A O 1
ATOM 807 N N . LYS A 1 97 ? -2.614 -12.726 4.772 1.00 70.00 97 LYS A N 1
ATOM 808 C CA . LYS A 1 97 ? -3.552 -12.134 5.736 1.00 70.00 97 LYS A CA 1
ATOM 809 C C . LYS A 1 97 ? -4.358 -10.976 5.126 1.00 70.00 97 LYS A C 1
ATOM 811 O O . LYS A 1 97 ? -4.371 -9.892 5.695 1.00 70.00 97 LYS A O 1
ATOM 816 N N . THR A 1 98 ? -4.888 -11.115 3.907 1.00 69.62 98 THR A N 1
ATOM 817 C CA . THR A 1 98 ? -5.710 -10.069 3.240 1.00 69.62 98 THR A CA 1
ATOM 818 C C . THR A 1 98 ? -7.144 -10.493 2.937 1.00 69.62 98 THR A C 1
ATOM 820 O O . THR A 1 98 ? -7.980 -9.626 2.669 1.00 69.62 98 THR A O 1
ATOM 823 N N . GLU A 1 99 ? -7.439 -11.792 2.955 1.00 70.62 99 GLU A N 1
ATOM 824 C CA . GLU A 1 99 ? -8.718 -12.335 2.484 1.00 70.62 99 GLU A CA 1
ATOM 825 C C . GLU A 1 99 ? -9.913 -11.892 3.343 1.00 70.62 99 GLU A C 1
ATOM 827 O O . GLU A 1 99 ? -11.008 -11.680 2.824 1.00 70.62 99 GLU A O 1
ATOM 832 N N . ASP A 1 100 ? -9.693 -11.672 4.637 1.00 81.88 100 ASP A N 1
ATOM 833 C CA . ASP A 1 100 ? -10.691 -11.300 5.644 1.00 81.88 100 ASP A CA 1
ATOM 834 C C . ASP A 1 100 ? -10.784 -9.783 5.907 1.00 81.88 100 ASP A C 1
ATOM 836 O O . ASP A 1 100 ? -11.660 -9.314 6.641 1.00 81.88 100 ASP A O 1
ATOM 840 N N . MET A 1 101 ? -9.930 -8.978 5.268 1.00 87.06 101 MET A N 1
ATOM 841 C CA . MET A 1 101 ? -9.903 -7.531 5.478 1.00 87.06 101 MET A CA 1
ATOM 842 C C . MET A 1 101 ? -11.019 -6.800 4.724 1.00 87.06 101 MET A C 1
ATOM 844 O O . MET A 1 101 ? -11.296 -7.041 3.541 1.00 87.06 101 MET A O 1
ATOM 848 N N . CYS A 1 102 ? -11.601 -5.784 5.371 1.00 90.44 102 CYS A N 1
ATOM 849 C CA . CYS A 1 102 ? -12.425 -4.809 4.658 1.00 90.44 102 CYS A CA 1
ATOM 850 C C . CYS A 1 102 ? -11.577 -4.006 3.650 1.00 90.44 102 CYS A C 1
ATOM 852 O O . CYS A 1 102 ? -10.355 -3.927 3.782 1.00 90.44 102 CYS A O 1
ATOM 854 N N . ASN A 1 103 ? -12.223 -3.363 2.667 1.00 87.62 103 ASN A N 1
ATOM 855 C CA . ASN A 1 103 ? -11.529 -2.558 1.644 1.00 87.62 103 ASN A CA 1
ATOM 856 C C . ASN A 1 103 ? -10.568 -1.528 2.258 1.00 87.62 103 ASN A C 1
ATOM 858 O O . ASN A 1 103 ? -9.441 -1.392 1.796 1.00 87.62 103 ASN A O 1
ATOM 862 N N . ARG A 1 104 ? -10.989 -0.839 3.326 1.00 89.62 104 ARG A N 1
ATOM 863 C CA . ARG A 1 104 ? -10.163 0.172 3.995 1.00 89.62 104 ARG A CA 1
ATOM 864 C C . ARG A 1 104 ? -8.884 -0.436 4.574 1.00 89.62 104 ARG A C 1
ATOM 866 O O . ARG A 1 104 ? -7.800 0.067 4.315 1.00 89.62 104 ARG A O 1
ATOM 873 N N . CYS A 1 105 ? -9.001 -1.520 5.341 1.00 88.75 105 CYS A N 1
ATOM 874 C CA . CYS A 1 105 ? -7.842 -2.149 5.978 1.00 88.75 105 CYS A CA 1
ATOM 875 C C . CYS A 1 105 ? -6.905 -2.805 4.971 1.00 88.75 105 CYS A C 1
ATOM 877 O O . CYS A 1 105 ? -5.692 -2.702 5.133 1.00 88.75 105 CYS A O 1
ATOM 879 N N . PHE A 1 106 ? -7.458 -3.399 3.912 1.00 88.50 106 PHE A N 1
ATOM 880 C CA . PHE A 1 106 ? -6.673 -3.893 2.789 1.00 88.50 106 PHE A CA 1
ATOM 881 C C . PHE A 1 106 ? -5.779 -2.783 2.212 1.00 88.50 106 PHE A C 1
ATOM 883 O O . PHE A 1 106 ? -4.564 -2.944 2.150 1.00 88.50 106 PHE A O 1
ATOM 890 N N . TRP A 1 107 ? -6.349 -1.621 1.875 1.00 88.25 107 TRP A N 1
ATOM 891 C CA . TRP A 1 107 ? -5.571 -0.529 1.285 1.00 88.25 107 TRP A CA 1
ATOM 892 C C . TRP A 1 107 ? -4.586 0.119 2.254 1.00 88.25 107 TRP A C 1
ATOM 894 O O . TRP A 1 107 ? -3.457 0.394 1.854 1.00 88.25 107 TRP A O 1
ATOM 904 N N . ILE A 1 108 ? -4.960 0.308 3.525 1.00 89.31 108 ILE A N 1
ATOM 905 C CA . ILE A 1 108 ? -4.020 0.819 4.534 1.00 89.31 108 ILE A CA 1
ATOM 906 C C . ILE A 1 108 ? -2.819 -0.127 4.654 1.00 89.31 108 ILE A C 1
ATOM 908 O O . ILE A 1 108 ? -1.679 0.328 4.661 1.00 89.31 108 ILE A O 1
ATOM 912 N N . LYS A 1 109 ? -3.043 -1.444 4.668 1.00 88.25 109 LYS A N 1
ATOM 913 C CA . LYS A 1 109 ? -1.952 -2.421 4.668 1.00 88.25 109 LYS A CA 1
ATOM 914 C C . LYS A 1 109 ? -1.067 -2.297 3.431 1.00 88.25 109 LYS A C 1
ATOM 916 O O . LYS A 1 109 ? 0.146 -2.195 3.587 1.00 88.25 109 LYS A O 1
ATOM 921 N N . GLU A 1 110 ? -1.632 -2.298 2.227 1.00 88.00 110 GLU A N 1
ATOM 922 C CA . GLU A 1 110 ? -0.828 -2.279 0.997 1.00 88.00 110 GLU A CA 1
ATOM 923 C C . GLU A 1 110 ? -0.032 -0.972 0.835 1.00 88.00 110 GLU A C 1
ATOM 925 O O . GLU A 1 110 ? 1.151 -1.013 0.488 1.00 88.00 110 GLU A O 1
ATOM 930 N N . VAL A 1 111 ? -0.626 0.176 1.188 1.00 88.19 111 VAL A N 1
ATOM 931 C CA . VAL A 1 111 ? 0.077 1.472 1.234 1.00 88.19 111 VAL A CA 1
ATOM 932 C C . VAL A 1 111 ? 1.162 1.464 2.308 1.00 88.19 111 VAL A C 1
ATOM 934 O O . VAL A 1 111 ? 2.275 1.929 2.062 1.00 88.19 111 VAL A O 1
ATOM 937 N N . GLY A 1 112 ? 0.888 0.884 3.478 1.00 87.38 112 GLY A N 1
ATOM 938 C CA . GLY A 1 112 ? 1.893 0.691 4.516 1.00 87.38 112 GLY A CA 1
ATOM 939 C C . GLY A 1 112 ? 3.078 -0.138 4.002 1.00 87.38 112 GLY A C 1
ATOM 940 O O . GLY A 1 112 ? 4.225 0.308 3.979 1.00 87.38 112 GLY A O 1
ATOM 941 N N . LEU A 1 113 ? 2.830 -1.336 3.485 1.00 84.69 113 LEU A N 1
ATOM 942 C CA . LEU A 1 113 ? 3.897 -2.180 2.945 1.00 84.69 113 LEU A CA 1
ATOM 943 C C . LEU A 1 113 ? 4.693 -1.470 1.837 1.00 84.69 113 LEU A C 1
ATOM 945 O O . LEU A 1 113 ? 5.917 -1.590 1.795 1.00 84.69 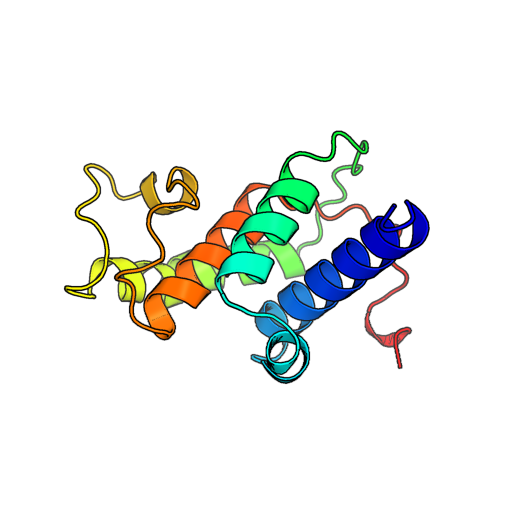113 LEU A O 1
ATOM 949 N N . PHE A 1 114 ? 4.032 -0.678 0.987 1.00 84.69 114 PHE A N 1
ATOM 950 C CA . PHE A 1 114 ? 4.710 0.175 0.014 1.00 84.69 114 PHE A CA 1
ATOM 951 C C . PHE A 1 114 ? 5.620 1.213 0.693 1.00 84.69 114 PHE A C 1
ATOM 953 O O . PHE A 1 114 ? 6.813 1.240 0.417 1.00 84.69 114 PHE A O 1
ATOM 960 N N . LEU A 1 115 ? 5.126 2.005 1.648 1.00 82.44 115 LEU A N 1
ATOM 961 C CA . LEU A 1 115 ? 5.913 3.025 2.362 1.00 82.44 115 LEU A CA 1
ATOM 962 C C . LEU A 1 115 ? 7.076 2.461 3.206 1.00 82.44 115 LEU A C 1
ATOM 964 O O . LEU A 1 115 ? 8.020 3.197 3.524 1.00 82.44 115 LEU A O 1
ATOM 968 N N . ARG A 1 116 ? 7.005 1.189 3.620 1.00 79.62 116 ARG A N 1
ATOM 969 C CA . ARG A 1 116 ? 8.067 0.482 4.359 1.00 79.62 116 ARG A CA 1
ATOM 970 C C . ARG A 1 116 ? 9.306 0.278 3.495 1.00 79.62 116 ARG A C 1
ATOM 972 O O . ARG A 1 116 ? 10.400 0.670 3.900 1.00 79.62 116 ARG A O 1
ATOM 979 N N . ASP A 1 117 ? 9.102 -0.320 2.326 1.00 74.88 117 ASP A N 1
ATOM 980 C CA . ASP A 1 117 ? 10.177 -0.869 1.496 1.00 74.88 117 ASP A CA 1
ATOM 981 C C . ASP A 1 117 ? 10.493 -0.010 0.281 1.00 74.88 117 ASP A C 1
ATOM 983 O O . ASP A 1 117 ? 11.595 -0.099 -0.260 1.00 74.88 117 ASP A O 1
ATOM 987 N N . PHE A 1 118 ? 9.548 0.829 -0.154 1.00 72.12 118 PHE A N 1
ATOM 988 C CA . PHE A 1 118 ? 9.760 1.708 -1.288 1.00 72.12 118 PHE A CA 1
ATOM 989 C C . PHE A 1 118 ? 10.801 2.764 -0.925 1.00 72.12 118 PHE A C 1
ATOM 991 O O . PHE A 1 118 ? 10.544 3.745 -0.222 1.00 72.12 118 PHE A O 1
ATOM 998 N N . ARG A 1 119 ? 12.015 2.545 -1.420 1.00 59.00 119 ARG A N 1
ATOM 999 C CA . ARG A 1 119 ? 13.101 3.514 -1.383 1.00 59.00 119 ARG A CA 1
ATOM 1000 C C . ARG A 1 119 ? 12.966 4.348 -2.646 1.00 59.00 119 ARG A C 1
ATOM 1002 O O . ARG A 1 119 ? 13.212 3.863 -3.742 1.00 59.00 119 ARG A O 1
ATOM 1009 N N . CYS A 1 120 ? 12.513 5.588 -2.503 1.00 51.22 120 CYS A N 1
ATOM 1010 C CA . CYS A 1 120 ? 12.373 6.512 -3.622 1.00 51.22 120 CYS A CA 1
ATOM 1011 C C . CYS A 1 120 ? 13.762 6.792 -4.233 1.00 51.22 120 CYS A C 1
ATOM 1013 O O . CYS A 1 120 ? 14.460 7.687 -3.763 1.00 51.22 120 CYS A O 1
ATOM 1015 N N . ALA A 1 121 ? 14.187 6.049 -5.263 1.00 42.81 121 ALA A N 1
ATOM 1016 C CA . ALA A 1 121 ? 15.294 6.511 -6.094 1.00 42.81 121 ALA A CA 1
ATOM 1017 C C . ALA A 1 121 ? 14.751 7.515 -7.096 1.00 42.81 121 ALA A C 1
ATOM 1019 O O . ALA A 1 121 ? 13.840 7.239 -7.879 1.00 42.81 121 ALA A O 1
ATOM 1020 N N . THR A 1 122 ? 15.339 8.698 -7.075 1.00 40.75 122 THR A N 1
ATOM 1021 C CA . THR A 1 122 ? 15.175 9.708 -8.110 1.00 40.75 122 THR A CA 1
ATOM 1022 C C . THR A 1 122 ? 15.815 9.220 -9.410 1.00 40.75 122 THR A C 1
ATOM 1024 O O . THR A 1 122 ? 16.946 9.563 -9.740 1.00 40.75 122 THR A O 1
ATOM 1027 N N . SER A 1 123 ? 15.103 8.380 -10.144 1.00 41.47 123 SER A N 1
ATOM 1028 C CA . SER A 1 123 ? 15.304 8.168 -11.583 1.00 41.47 123 SER A CA 1
ATOM 1029 C C . SER A 1 123 ? 13.980 8.122 -12.340 1.00 41.47 123 SER A C 1
ATOM 1031 O O . SER A 1 123 ? 13.967 8.168 -13.568 1.00 41.47 123 SER A O 1
ATOM 1033 N N . PHE A 1 124 ? 12.859 8.120 -11.619 1.00 42.16 124 PHE A N 1
ATOM 1034 C CA . PHE A 1 124 ? 11.583 8.489 -12.192 1.00 42.16 124 PHE A CA 1
ATOM 1035 C C . PHE A 1 124 ? 11.603 9.986 -12.521 1.00 42.16 124 PHE A C 1
ATOM 1037 O O . PHE A 1 124 ? 11.976 10.789 -11.657 1.00 42.16 124 PHE A O 1
ATOM 1044 N N . PRO A 1 125 ? 11.259 10.381 -13.759 1.00 41.09 125 PRO A N 1
ATOM 1045 C CA . PRO A 1 125 ? 11.180 11.790 -14.102 1.00 41.09 125 PRO A CA 1
ATOM 1046 C C . PRO A 1 125 ? 10.131 12.461 -13.194 1.00 41.09 125 PRO A C 1
ATOM 1048 O O . PRO A 1 125 ? 9.250 11.756 -12.681 1.00 41.09 125 PRO A O 1
ATOM 1051 N N . PRO A 1 126 ? 10.240 13.783 -12.938 1.00 45.22 126 PRO A N 1
ATOM 1052 C CA . PRO A 1 126 ? 9.328 14.510 -12.052 1.00 45.22 126 PRO A CA 1
ATOM 1053 C C . PRO A 1 126 ? 7.885 14.092 -12.326 1.00 45.22 126 PRO A C 1
ATOM 1055 O O . PRO A 1 126 ? 7.507 14.028 -13.491 1.00 45.22 126 PRO A O 1
ATOM 1058 N N . PHE A 1 127 ? 7.095 13.755 -11.306 1.00 46.81 127 PHE A N 1
ATOM 1059 C CA . PHE A 1 127 ? 5.775 13.132 -11.505 1.00 46.81 127 PHE A CA 1
ATOM 1060 C C . PHE A 1 127 ? 4.840 13.932 -12.434 1.00 46.81 127 PHE A C 1
ATOM 1062 O O . PHE A 1 127 ? 4.044 13.337 -13.154 1.00 46.81 127 PHE A O 1
ATOM 1069 N N . ASP A 1 128 ? 5.018 15.252 -12.511 1.00 43.66 128 ASP A N 1
ATOM 1070 C CA . ASP A 1 128 ? 4.314 16.153 -13.439 1.00 43.66 128 ASP A CA 1
ATOM 1071 C C . ASP A 1 128 ? 4.603 15.879 -14.931 1.00 43.66 128 ASP A C 1
ATOM 1073 O O . ASP A 1 128 ? 3.906 16.377 -15.805 1.00 43.66 128 ASP A O 1
ATOM 1077 N N . SER A 1 129 ? 5.629 15.084 -15.241 1.00 41.47 129 SER A N 1
ATOM 1078 C CA . SER A 1 129 ? 6.022 14.697 -16.604 1.00 41.47 129 SER A CA 1
ATOM 1079 C C . SER A 1 129 ? 5.414 13.372 -17.081 1.00 41.47 129 SER A C 1
ATOM 1081 O O . SER A 1 129 ? 5.762 12.897 -18.159 1.00 41.47 129 SER A O 1
ATOM 1083 N N . TRP A 1 130 ? 4.530 12.763 -16.284 1.00 45.38 130 TRP A N 1
ATOM 1084 C CA . TRP A 1 130 ? 3.867 11.488 -16.596 1.00 45.38 130 TRP A CA 1
ATOM 1085 C C . TRP A 1 130 ? 2.479 11.667 -17.236 1.00 45.38 130 TRP A C 1
ATOM 1087 O O . TRP A 1 130 ? 1.724 10.697 -17.316 1.00 45.38 130 TRP A O 1
ATOM 1097 N N . GLN A 1 131 ? 2.125 12.894 -17.636 1.00 39.41 131 GLN A N 1
ATOM 1098 C CA . GLN A 1 131 ? 0.906 13.196 -18.397 1.00 39.41 131 GLN A CA 1
ATOM 1099 C C . GLN A 1 131 ? 1.093 12.962 -19.896 1.00 39.41 131 GLN A C 1
ATOM 1101 O O . GLN A 1 131 ? 2.166 13.332 -20.424 1.00 39.41 131 GLN A O 1
#

Radius of gyration: 14.83 Å; chains: 1; bounding box: 32×34×40 Å

InterPro domains:
  IPR040338 Putative F-box protein At1g67623-like [PTHR33784] (1-97)